Protein AF-A0A8B6CPJ2-F1 (afdb_monomer)

Secondary structure (DSSP, 8-state):
--S--HHHHHHHHHH---EEEE-STT-PPPEEETTTEEEES-EE-SSSEEETTEEEE-HHHHHHHTT-TTSPEEEEEE--TT-HHHHHHHHHHTTGGGGEEEEEE---

Mean predicted aligned error: 2.83 Å

InterPro domains:
  IPR025714 Methyltransferase domain [PF13383] (4-108)
  IPR026913 Probable methyltransferase-like protein 24 [PTHR32026] (1-108)

pLDDT: mean 94.69, std 4.35, range [62.53, 98.31]

Radius of gyration: 13.22 Å; Cα contacts (8 Å, |Δi|>4): 177; chains: 1; bounding box: 31×23×34 Å

Sequence (108 aa):
IHDDFTFDDYITKTYGCEVHSFDPSIHLPDFRRGDSLWFHNLGLSGTTGKLGKWKVATLQDIFEHLNHTSRRLNILKMDIENSEWASLQNIIQTGALRNINQLHVEFH

Organism: Mytilus galloprovincialis (NCBI:txid29158)

Structure (mmCIF, N/CA/C/O backbone):
data_AF-A0A8B6CPJ2-F1
#
_entry.id   AF-A0A8B6CPJ2-F1
#
loop_
_atom_site.group_PDB
_atom_site.id
_atom_site.type_symbol
_atom_site.label_atom_id
_atom_site.label_alt_id
_atom_site.label_comp_id
_atom_site.label_asym_id
_atom_site.label_entity_id
_atom_site.label_seq_id
_atom_site.pdbx_PDB_ins_code
_atom_site.Cartn_x
_atom_site.Cartn_y
_atom_site.Cartn_z
_atom_site.occupancy
_atom_site.B_iso_or_equiv
_atom_site.auth_seq_id
_atom_site.auth_comp_id
_atom_site.auth_asym_id
_atom_site.auth_atom_id
_atom_site.pdbx_PDB_model_num
ATOM 1 N N . ILE A 1 1 ? 6.793 -6.776 4.583 1.00 62.53 1 ILE A N 1
ATOM 2 C CA . ILE A 1 1 ? 8.055 -6.188 4.045 1.00 62.53 1 ILE A CA 1
ATOM 3 C C . ILE A 1 1 ? 8.883 -5.807 5.263 1.00 62.53 1 ILE A C 1
ATOM 5 O O . ILE A 1 1 ? 8.307 -5.499 6.291 1.00 62.53 1 ILE A O 1
ATOM 9 N N . HIS A 1 2 ? 10.200 -5.963 5.176 1.00 78.38 2 HIS A N 1
ATOM 10 C CA . HIS A 1 2 ? 11.177 -5.681 6.233 1.00 78.38 2 HIS A CA 1
ATOM 11 C C . HIS A 1 2 ? 12.473 -5.189 5.568 1.00 78.38 2 HIS A C 1
ATOM 13 O O . HIS A 1 2 ? 13.530 -5.790 5.722 1.00 78.38 2 HIS A O 1
ATOM 19 N N . ASP A 1 3 ? 12.355 -4.155 4.728 1.00 81.44 3 ASP A N 1
ATOM 20 C CA . ASP A 1 3 ? 13.421 -3.636 3.846 1.00 81.44 3 ASP A CA 1
ATOM 21 C C . ASP A 1 3 ? 13.902 -4.626 2.756 1.00 81.44 3 ASP A C 1
ATOM 23 O O . ASP A 1 3 ? 14.909 -4.418 2.082 1.00 81.44 3 ASP A O 1
ATOM 27 N N . ASP A 1 4 ? 13.140 -5.700 2.535 1.00 89.88 4 ASP A N 1
ATOM 28 C CA . ASP A 1 4 ? 13.325 -6.637 1.428 1.00 89.88 4 ASP A CA 1
ATOM 29 C C . ASP A 1 4 ? 12.266 -6.401 0.342 1.00 89.88 4 ASP A C 1
ATOM 31 O O . ASP A 1 4 ? 11.069 -6.591 0.568 1.00 89.88 4 ASP A O 1
ATOM 35 N N . PHE A 1 5 ? 12.736 -5.997 -0.840 1.00 92.94 5 PHE A N 1
ATOM 36 C CA . PHE A 1 5 ? 11.941 -5.734 -2.044 1.00 92.94 5 PHE A CA 1
ATOM 37 C C . PHE A 1 5 ? 12.171 -6.785 -3.141 1.00 92.94 5 PHE A C 1
ATOM 39 O O . PHE A 1 5 ? 11.808 -6.567 -4.295 1.00 92.94 5 PHE A O 1
ATOM 46 N N . THR A 1 6 ? 12.827 -7.910 -2.842 1.00 94.06 6 THR A N 1
ATOM 47 C CA . THR A 1 6 ? 13.215 -8.909 -3.853 1.00 94.06 6 THR A CA 1
ATOM 48 C C . THR A 1 6 ? 12.018 -9.499 -4.594 1.00 94.06 6 THR A C 1
ATOM 50 O O . THR A 1 6 ? 12.082 -9.667 -5.813 1.00 94.06 6 THR A O 1
ATOM 53 N N . PHE A 1 7 ? 10.916 -9.772 -3.891 1.00 92.75 7 PHE A N 1
ATOM 54 C CA . PHE A 1 7 ? 9.671 -10.231 -4.507 1.00 92.75 7 PHE A CA 1
ATOM 55 C C . PHE A 1 7 ? 9.080 -9.163 -5.436 1.00 92.75 7 PHE A C 1
ATOM 57 O O . PHE A 1 7 ? 8.767 -9.450 -6.590 1.00 92.75 7 PHE A O 1
ATOM 64 N N . ASP A 1 8 ? 8.972 -7.925 -4.963 1.00 94.88 8 ASP A N 1
ATOM 65 C CA . ASP A 1 8 ? 8.423 -6.792 -5.708 1.00 94.88 8 ASP A CA 1
ATOM 66 C C . ASP A 1 8 ? 9.256 -6.499 -6.972 1.00 94.88 8 ASP A C 1
ATOM 68 O O . ASP A 1 8 ? 8.724 -6.374 -8.081 1.00 94.88 8 ASP A O 1
ATOM 72 N N . ASP A 1 9 ? 10.585 -6.499 -6.840 1.00 94.56 9 ASP A N 1
ATOM 73 C CA . ASP A 1 9 ? 11.535 -6.373 -7.947 1.00 94.56 9 ASP A CA 1
ATOM 74 C C . ASP A 1 9 ? 11.408 -7.547 -8.937 1.00 94.56 9 ASP A C 1
ATOM 76 O O . ASP A 1 9 ? 11.535 -7.361 -10.148 1.00 94.56 9 ASP A O 1
ATOM 80 N N . TYR A 1 10 ? 11.165 -8.770 -8.461 1.00 94.94 10 TYR A N 1
ATOM 81 C CA . TYR A 1 10 ? 10.970 -9.932 -9.330 1.00 94.94 10 TYR A CA 1
ATOM 82 C C . TYR A 1 10 ? 9.663 -9.838 -10.122 1.00 94.94 10 TYR A C 1
ATOM 84 O O . TYR A 1 10 ? 9.653 -10.114 -11.324 1.00 94.94 10 TYR A O 1
ATOM 92 N N . ILE A 1 11 ? 8.571 -9.421 -9.476 1.00 94.81 11 ILE A N 1
ATOM 93 C CA . ILE A 1 11 ? 7.253 -9.277 -10.103 1.00 94.81 11 ILE A CA 1
ATOM 94 C C . ILE A 1 11 ? 7.283 -8.206 -11.197 1.00 94.81 11 ILE A C 1
ATOM 96 O O . ILE A 1 11 ? 6.812 -8.450 -12.311 1.00 94.81 11 ILE A O 1
ATOM 100 N N . THR A 1 12 ? 7.896 -7.054 -10.921 1.00 95.38 12 THR A N 1
ATOM 101 C CA . THR A 1 12 ? 8.073 -5.995 -11.927 1.00 95.38 12 THR A CA 1
ATOM 102 C C . THR A 1 12 ? 8.919 -6.472 -13.110 1.00 95.38 12 THR A C 1
ATOM 104 O O . THR A 1 12 ? 8.497 -6.326 -14.255 1.00 95.38 12 THR A O 1
ATOM 107 N N . LYS A 1 13 ? 10.071 -7.111 -12.868 1.00 94.62 13 LYS A N 1
ATOM 108 C CA . LYS A 1 13 ? 10.990 -7.562 -13.933 1.00 94.62 13 LYS A CA 1
ATOM 109 C C . LYS A 1 13 ? 10.445 -8.711 -14.776 1.00 94.62 13 LYS A C 1
ATOM 111 O O . LYS A 1 13 ? 10.713 -8.762 -15.972 1.00 94.62 13 LYS A O 1
ATOM 116 N N . THR A 1 14 ? 9.720 -9.639 -14.161 1.00 95.38 14 THR A N 1
ATOM 117 C CA . THR A 1 14 ? 9.266 -10.869 -14.829 1.00 95.38 14 THR A CA 1
ATOM 118 C C . THR A 1 14 ? 7.947 -10.660 -15.561 1.00 95.38 14 THR A C 1
ATOM 120 O O . THR A 1 14 ? 7.761 -11.194 -16.652 1.00 95.38 14 THR A O 1
ATOM 123 N N . TYR A 1 15 ? 7.037 -9.874 -14.981 1.00 94.38 15 TYR A N 1
ATOM 124 C CA . TYR A 1 15 ? 5.667 -9.737 -15.481 1.00 94.38 15 TYR A CA 1
ATOM 125 C C . TYR A 1 15 ? 5.312 -8.319 -15.941 1.00 94.38 15 TYR A C 1
ATOM 127 O O . TYR A 1 15 ? 4.211 -8.112 -16.446 1.00 94.38 15 TYR A O 1
ATOM 135 N N . GLY A 1 16 ? 6.209 -7.339 -15.778 1.00 94.38 16 GLY A N 1
ATOM 136 C CA . GLY A 1 16 ? 5.935 -5.945 -16.142 1.00 94.38 16 GLY A CA 1
ATOM 137 C C . GLY A 1 16 ? 4.825 -5.313 -15.300 1.00 94.38 16 GLY A C 1
ATOM 138 O O . GLY A 1 16 ? 4.144 -4.401 -15.764 1.00 94.38 16 GLY A O 1
ATOM 139 N N . CYS A 1 17 ? 4.590 -5.828 -14.090 1.00 94.56 17 CYS A N 1
ATOM 140 C CA . CYS A 1 17 ? 3.524 -5.341 -13.228 1.00 94.56 17 CYS A CA 1
ATOM 141 C C . CYS A 1 17 ? 3.812 -3.933 -12.698 1.00 94.56 17 CYS A C 1
ATOM 143 O O . CYS A 1 17 ? 4.949 -3.570 -12.391 1.00 94.56 17 CYS A O 1
ATOM 145 N N . GLU A 1 18 ? 2.731 -3.182 -12.520 1.00 97.06 18 GLU A N 1
ATOM 146 C CA . GLU A 1 18 ? 2.673 -2.032 -11.628 1.00 97.06 18 GLU A CA 1
ATOM 147 C C . GLU A 1 18 ? 2.542 -2.541 -10.187 1.00 97.06 18 GLU A C 1
ATOM 149 O O . GLU A 1 18 ? 1.621 -3.303 -9.881 1.00 97.06 18 GLU A O 1
ATOM 154 N N . VAL A 1 19 ? 3.483 -2.172 -9.320 1.00 97.62 19 VAL A N 1
ATOM 155 C CA . VAL A 1 19 ? 3.600 -2.690 -7.954 1.00 97.62 19 VAL A CA 1
ATOM 156 C C . VAL A 1 19 ? 3.561 -1.548 -6.948 1.00 97.62 19 VAL A C 1
ATOM 158 O O . VAL A 1 19 ? 4.294 -0.568 -7.063 1.00 97.62 19 VAL A O 1
ATOM 161 N N . HIS A 1 20 ? 2.707 -1.701 -5.938 1.00 97.94 20 HIS A N 1
ATOM 162 C CA . HIS A 1 20 ? 2.614 -0.793 -4.803 1.00 97.94 20 HIS A CA 1
ATOM 163 C C . HIS A 1 20 ? 2.915 -1.573 -3.525 1.00 97.94 20 HIS A C 1
ATOM 165 O O . HIS A 1 20 ? 2.149 -2.456 -3.137 1.00 97.94 20 HIS A O 1
ATOM 171 N N . SER A 1 21 ? 4.035 -1.242 -2.895 1.00 97.56 21 SER A N 1
ATOM 172 C CA . SER A 1 21 ? 4.525 -1.851 -1.663 1.00 97.56 21 SER A CA 1
ATOM 173 C C . SER A 1 21 ? 4.188 -0.939 -0.483 1.00 97.56 21 SER A C 1
ATOM 175 O O . SER A 1 21 ? 4.412 0.269 -0.547 1.00 97.56 21 SER A O 1
ATOM 177 N N . PHE A 1 22 ? 3.649 -1.507 0.593 1.00 97.19 22 PHE A N 1
ATOM 178 C CA . PHE A 1 22 ? 3.134 -0.767 1.747 1.00 97.19 22 PHE A CA 1
ATOM 179 C C . PHE A 1 22 ? 3.771 -1.303 3.021 1.00 97.19 22 PHE A C 1
ATOM 181 O O . PHE A 1 22 ? 3.601 -2.481 3.331 1.00 97.19 22 PHE A O 1
ATOM 188 N N . ASP A 1 23 ? 4.501 -0.459 3.745 1.00 96.56 23 ASP A N 1
ATOM 189 C CA . ASP A 1 23 ? 5.081 -0.839 5.032 1.00 96.56 23 ASP A CA 1
ATOM 190 C C . ASP A 1 23 ? 5.457 0.402 5.856 1.00 96.56 23 ASP A C 1
ATOM 192 O O . ASP A 1 23 ? 6.422 1.100 5.542 1.00 96.56 23 ASP A O 1
ATOM 196 N N . PRO A 1 24 ? 4.722 0.706 6.937 1.00 95.50 24 PRO A N 1
ATOM 197 C CA . PRO A 1 24 ? 5.036 1.859 7.766 1.00 95.50 24 PRO A CA 1
ATOM 198 C C . PRO A 1 24 ? 6.243 1.619 8.692 1.00 95.50 24 PRO A C 1
ATOM 200 O O . PRO A 1 24 ? 6.755 2.568 9.287 1.00 95.50 24 PRO A O 1
ATOM 203 N N . SER A 1 25 ? 6.710 0.374 8.840 1.00 94.00 25 SER A N 1
ATOM 204 C CA . SER A 1 25 ? 7.673 -0.043 9.862 1.00 94.00 25 SER A CA 1
ATOM 205 C C . SER A 1 25 ? 9.143 0.156 9.490 1.00 94.00 25 SER A C 1
ATOM 207 O O . SER A 1 25 ? 9.980 0.239 10.389 1.00 94.00 25 SER A O 1
ATOM 209 N N . ILE A 1 26 ? 9.472 0.305 8.204 1.00 93.38 26 ILE A N 1
ATOM 210 C CA . ILE A 1 26 ? 10.866 0.450 7.738 1.00 93.38 26 ILE A CA 1
ATOM 211 C C . ILE A 1 26 ? 11.394 1.891 7.795 1.00 93.38 26 ILE A C 1
ATOM 213 O O . ILE A 1 26 ? 12.538 2.149 7.442 1.00 93.38 26 ILE A O 1
ATOM 217 N N . HIS A 1 27 ? 10.589 2.838 8.292 1.00 89.56 27 HIS A N 1
ATOM 218 C CA . HIS A 1 27 ? 10.978 4.235 8.543 1.00 89.56 27 HIS A CA 1
ATOM 219 C C . HIS A 1 27 ? 11.489 5.011 7.310 1.00 89.56 27 HIS A C 1
ATOM 221 O O . HIS A 1 27 ? 12.173 6.025 7.458 1.00 89.56 27 HIS A O 1
ATOM 227 N N . LEU A 1 28 ? 11.127 4.583 6.099 1.00 94.25 28 LEU A N 1
ATOM 228 C CA . LEU A 1 28 ? 11.409 5.308 4.858 1.00 94.25 28 LEU A CA 1
ATOM 229 C C . LEU A 1 28 ? 10.223 6.212 4.478 1.00 94.25 28 LEU A C 1
ATOM 231 O O . LEU A 1 28 ? 9.082 5.859 4.776 1.00 94.25 28 LEU A O 1
ATOM 235 N N . PRO A 1 29 ? 10.441 7.386 3.856 1.00 96.81 29 PRO A N 1
ATOM 236 C CA . PRO A 1 29 ? 9.357 8.151 3.235 1.00 96.81 29 PRO A CA 1
ATOM 237 C C . PRO A 1 29 ? 8.827 7.426 1.989 1.00 96.81 29 PRO A C 1
ATOM 239 O O . PRO A 1 29 ? 9.435 6.464 1.536 1.00 96.81 29 PRO A O 1
ATOM 242 N N . ASP A 1 30 ? 7.733 7.906 1.399 1.00 97.62 30 ASP A N 1
ATOM 243 C CA . ASP A 1 30 ? 7.268 7.399 0.103 1.00 97.62 30 ASP A CA 1
ATOM 244 C C . ASP A 1 30 ? 8.352 7.609 -0.967 1.00 97.62 30 ASP A C 1
ATOM 246 O O . ASP A 1 30 ? 8.952 8.686 -1.065 1.00 97.62 30 ASP A O 1
ATOM 250 N N . PHE A 1 31 ? 8.604 6.592 -1.789 1.00 97.00 31 PHE A N 1
ATOM 251 C CA . PHE A 1 31 ? 9.559 6.689 -2.891 1.00 97.00 31 PHE A CA 1
ATOM 252 C C . PHE A 1 31 ? 9.167 5.796 -4.063 1.00 97.00 31 PHE A C 1
ATOM 254 O O . PHE A 1 31 ? 8.366 4.870 -3.949 1.00 97.00 31 PHE A O 1
ATOM 261 N N . ARG A 1 32 ? 9.766 6.073 -5.220 1.00 96.56 32 ARG A N 1
ATOM 262 C CA . ARG A 1 32 ? 9.649 5.233 -6.410 1.00 96.56 32 ARG A CA 1
ATOM 263 C C . ARG A 1 32 ? 10.945 4.458 -6.608 1.00 96.56 32 ARG A C 1
ATOM 265 O O . ARG A 1 32 ? 12.031 5.026 -6.485 1.00 96.56 32 ARG A O 1
ATOM 272 N N . ARG A 1 33 ? 10.830 3.174 -6.931 1.00 92.19 33 ARG A N 1
ATOM 273 C CA . ARG A 1 33 ? 11.955 2.275 -7.188 1.00 92.19 33 ARG A CA 1
ATOM 274 C C . ARG A 1 33 ? 11.875 1.787 -8.633 1.00 92.19 33 ARG A C 1
ATOM 276 O O . ARG A 1 33 ? 11.035 0.969 -8.981 1.00 92.19 33 ARG A O 1
ATOM 283 N N . GLY A 1 34 ? 12.735 2.312 -9.499 1.00 89.12 34 GLY A N 1
ATOM 284 C CA . GLY A 1 34 ? 12.625 2.052 -10.939 1.00 89.12 34 GLY A CA 1
ATOM 285 C C . GLY A 1 34 ? 11.333 2.623 -11.537 1.00 89.12 34 GLY A C 1
ATOM 286 O O . GLY A 1 34 ? 10.802 3.621 -11.050 1.00 89.12 34 GLY A O 1
ATOM 287 N N . ASP A 1 35 ? 10.831 1.999 -12.604 1.00 91.75 35 ASP A N 1
ATOM 288 C CA . ASP A 1 35 ? 9.741 2.578 -13.396 1.00 91.75 35 ASP A CA 1
ATOM 289 C C . ASP A 1 35 ? 8.338 2.128 -12.974 1.00 91.75 35 ASP A C 1
ATOM 291 O O . ASP A 1 35 ? 7.378 2.858 -13.213 1.00 91.75 35 ASP A O 1
ATOM 295 N N . SER A 1 36 ? 8.180 0.972 -12.334 1.00 96.19 36 SER A N 1
ATOM 296 C CA . SER A 1 36 ? 6.851 0.412 -12.052 1.00 96.19 36 SER A CA 1
ATOM 297 C C . SER A 1 36 ? 6.647 -0.043 -10.608 1.00 96.19 36 SER A C 1
ATOM 299 O O . SER A 1 36 ? 5.713 -0.796 -10.343 1.00 96.19 36 SER A O 1
ATOM 301 N N . LEU A 1 37 ? 7.487 0.419 -9.674 1.00 97.19 37 LEU A N 1
ATOM 302 C CA . LEU A 1 37 ? 7.367 0.117 -8.246 1.00 97.19 37 LEU A CA 1
ATOM 303 C C . LEU A 1 37 ? 7.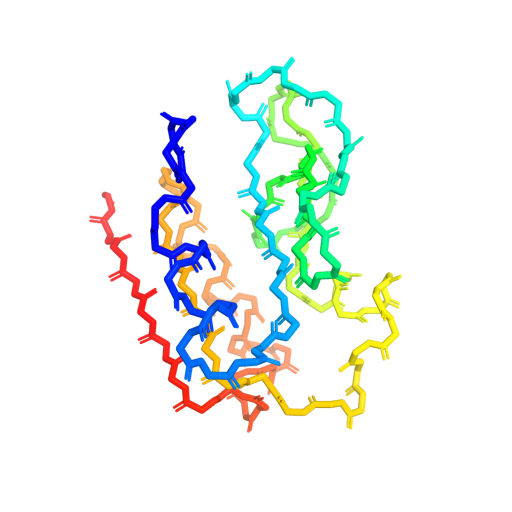296 1.403 -7.421 1.00 97.19 37 LEU A C 1
ATOM 305 O O . LEU A 1 37 ? 8.180 2.262 -7.500 1.00 97.19 37 LEU A O 1
ATOM 309 N N . TRP A 1 38 ? 6.268 1.502 -6.584 1.00 98.00 38 TRP A N 1
ATOM 310 C CA . TRP A 1 38 ? 6.085 2.572 -5.610 1.00 98.00 38 TRP A CA 1
ATOM 311 C C . TRP A 1 38 ? 6.046 1.999 -4.204 1.00 98.00 38 TRP A C 1
ATOM 313 O O . TRP A 1 38 ? 5.296 1.067 -3.928 1.00 98.00 38 TRP A O 1
ATOM 323 N N . PHE A 1 39 ? 6.820 2.600 -3.315 1.00 97.88 39 PHE A N 1
ATOM 324 C CA . PHE A 1 39 ? 6.772 2.337 -1.892 1.00 97.88 39 PHE A CA 1
ATOM 325 C C . PHE A 1 39 ? 5.967 3.426 -1.178 1.00 97.88 39 PHE A C 1
ATOM 327 O O . PHE A 1 39 ? 6.148 4.616 -1.454 1.00 97.88 39 PHE A O 1
ATOM 334 N N . HIS A 1 40 ? 5.127 3.004 -0.235 1.00 97.94 40 HIS A N 1
ATOM 335 C CA . HIS A 1 40 ? 4.272 3.861 0.579 1.00 97.94 40 HIS A CA 1
ATOM 336 C C . HIS A 1 40 ? 4.518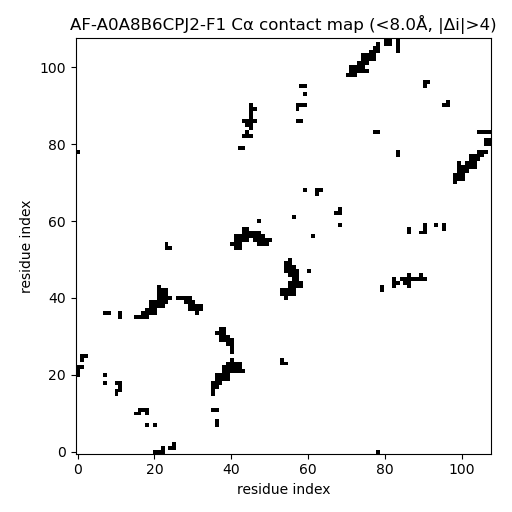 3.587 2.064 1.00 97.94 40 HIS A C 1
ATOM 338 O O . HIS A 1 40 ? 4.350 2.458 2.538 1.00 97.94 40 HIS A O 1
ATOM 344 N N . ASN A 1 41 ? 4.828 4.635 2.823 1.00 97.31 41 ASN A N 1
ATOM 345 C CA . ASN A 1 41 ? 4.846 4.618 4.283 1.00 97.31 41 ASN A CA 1
ATOM 346 C C . ASN A 1 41 ? 3.406 4.691 4.817 1.00 97.31 41 ASN A C 1
ATOM 348 O O . ASN A 1 41 ? 2.916 5.714 5.309 1.00 97.31 41 ASN A O 1
ATOM 352 N N . LEU A 1 42 ? 2.693 3.586 4.636 1.00 97.81 42 LEU A N 1
ATOM 353 C CA . LEU A 1 42 ? 1.289 3.422 4.972 1.00 97.81 42 LEU A CA 1
ATOM 354 C C . LEU A 1 42 ? 1.039 1.949 5.293 1.00 97.81 42 LEU A C 1
ATOM 356 O O . LEU A 1 42 ? 1.472 1.078 4.549 1.00 97.81 42 LEU A O 1
ATOM 360 N N . GLY A 1 43 ? 0.337 1.668 6.388 1.00 97.38 43 GLY A N 1
ATOM 361 C CA . GLY A 1 43 ? -0.117 0.318 6.720 1.00 97.38 43 GLY A CA 1
ATOM 362 C C . GLY A 1 43 ? -1.505 0.010 6.159 1.00 97.38 43 GLY A C 1
ATOM 363 O O . GLY A 1 43 ? -2.345 0.901 6.021 1.00 97.38 43 GLY A O 1
ATOM 364 N N . LEU A 1 44 ? -1.765 -1.268 5.890 1.00 97.81 44 LEU A N 1
ATOM 365 C CA . LEU A 1 44 ? -3.107 -1.775 5.612 1.00 97.81 44 LEU A CA 1
ATOM 366 C C . LEU A 1 44 ? -3.799 -2.130 6.937 1.00 97.81 44 LEU A C 1
ATOM 368 O O . LEU A 1 44 ? -3.190 -2.758 7.800 1.00 97.81 44 LEU A O 1
ATOM 372 N N . SER A 1 45 ? -5.058 -1.732 7.115 1.00 97.50 45 SER A N 1
ATOM 373 C CA . SER A 1 45 ? -5.856 -2.143 8.275 1.00 97.50 45 SER A CA 1
ATOM 374 C C . SER A 1 45 ? -7.354 -2.235 7.954 1.00 97.50 45 SER A C 1
ATOM 376 O O . SER A 1 45 ? -7.796 -1.898 6.856 1.00 97.50 45 SER A O 1
ATOM 378 N N . GLY A 1 46 ? -8.162 -2.669 8.927 1.00 97.25 46 GLY A N 1
ATOM 379 C CA . GLY A 1 46 ? -9.626 -2.674 8.807 1.00 97.25 46 GLY A CA 1
ATOM 380 C C . GLY A 1 46 ? -10.276 -1.282 8.831 1.00 97.25 46 GLY A C 1
ATOM 381 O O . GLY A 1 46 ? -11.467 -1.164 8.543 1.00 97.25 46 GLY A O 1
ATOM 382 N N . THR A 1 47 ? -9.521 -0.232 9.170 1.00 96.81 47 THR A N 1
ATOM 383 C CA . THR A 1 47 ? -9.972 1.167 9.209 1.00 96.81 47 THR A CA 1
ATOM 384 C C . THR A 1 47 ? -8.908 2.122 8.658 1.00 96.81 47 THR A C 1
ATOM 386 O O . THR A 1 47 ? -7.738 1.772 8.486 1.00 96.81 47 THR A O 1
ATOM 389 N N . THR A 1 48 ? -9.313 3.362 8.388 1.00 98.31 48 THR A N 1
ATOM 390 C CA . THR A 1 48 ? -8.398 4.432 7.979 1.00 98.31 48 THR A CA 1
ATOM 391 C C . THR A 1 48 ? -8.171 5.400 9.124 1.00 98.31 48 THR A C 1
ATOM 393 O O . THR A 1 48 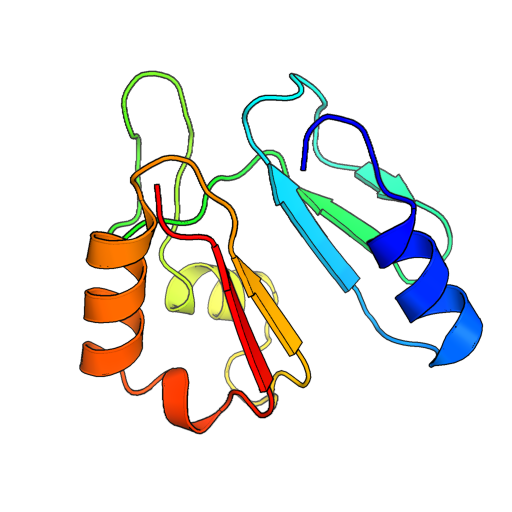? -9.109 5.810 9.807 1.00 98.31 48 THR A O 1
ATOM 396 N N . GLY A 1 49 ? -6.912 5.775 9.346 1.00 97.31 49 GLY A N 1
ATOM 397 C CA . GLY A 1 49 ? -6.528 6.693 10.408 1.00 97.31 49 GLY A CA 1
ATOM 398 C C . GLY A 1 49 ? -5.148 6.377 10.967 1.00 97.31 49 GLY A C 1
ATOM 399 O O . GLY A 1 49 ? -4.159 6.323 10.232 1.00 97.31 49 GLY A O 1
ATOM 400 N N . LYS A 1 50 ? -5.077 6.214 12.290 1.00 96.50 50 LYS A N 1
ATOM 401 C CA . LYS A 1 50 ? -3.841 5.896 13.006 1.00 96.50 50 LYS A CA 1
ATOM 402 C C . LYS A 1 50 ? -4.012 4.647 13.860 1.00 96.50 50 LYS A C 1
ATOM 404 O O . LYS A 1 50 ? -4.961 4.568 14.636 1.00 96.50 50 LYS A O 1
ATOM 409 N N . LEU A 1 51 ? -3.048 3.735 13.770 1.00 93.69 51 LEU A N 1
ATOM 410 C CA . LEU A 1 51 ? -2.900 2.592 14.668 1.00 93.69 51 LEU A CA 1
ATOM 411 C C . LEU A 1 51 ? -1.585 2.757 15.436 1.00 93.69 51 LEU A C 1
ATOM 413 O O . LEU A 1 51 ? -0.493 2.559 14.901 1.00 93.69 51 LEU A O 1
ATOM 417 N N . GLY A 1 52 ? -1.683 3.224 16.683 1.00 93.19 52 GLY A N 1
ATOM 418 C CA . GLY A 1 52 ? -0.519 3.679 17.441 1.00 93.19 52 GLY A CA 1
ATOM 419 C C . GLY A 1 52 ? 0.190 4.835 16.726 1.00 93.19 52 GLY A C 1
ATOM 420 O O . GLY A 1 52 ? -0.400 5.892 16.501 1.00 93.19 52 GLY A O 1
ATOM 421 N N . LYS A 1 53 ? 1.461 4.631 16.359 1.00 94.00 53 LYS A N 1
ATOM 422 C CA . LYS A 1 53 ? 2.261 5.613 15.603 1.00 94.00 53 LYS A CA 1
ATOM 423 C C . LYS A 1 53 ? 2.117 5.493 14.080 1.00 94.00 53 LYS A C 1
ATOM 425 O O . LYS A 1 53 ? 2.600 6.367 13.366 1.00 94.00 53 LYS A O 1
ATOM 430 N N . TRP A 1 54 ? 1.470 4.440 13.584 1.00 95.50 54 TRP A N 1
ATOM 431 C CA . TRP A 1 54 ? 1.406 4.134 12.158 1.00 95.50 54 TRP A CA 1
ATOM 432 C C . TRP A 1 54 ? 0.202 4.796 11.496 1.00 95.50 54 TRP A C 1
ATOM 434 O O . TRP A 1 54 ? -0.911 4.747 12.025 1.00 95.50 54 TRP A O 1
ATOM 444 N N . LYS A 1 55 ? 0.416 5.395 10.321 1.00 97.38 55 LYS A N 1
ATOM 445 C CA . LYS A 1 55 ? -0.677 5.783 9.426 1.00 97.38 55 LYS A CA 1
ATOM 446 C C . LYS A 1 55 ? -1.195 4.516 8.755 1.00 97.38 55 LYS A C 1
ATOM 448 O O . LYS A 1 55 ? -0.398 3.748 8.221 1.00 97.38 55 LYS A O 1
ATOM 453 N N . VAL A 1 56 ? -2.505 4.310 8.783 1.00 98.25 56 VAL A N 1
ATOM 454 C CA . VAL A 1 56 ? -3.143 3.127 8.197 1.00 98.25 56 VAL A CA 1
ATOM 455 C C . VAL A 1 56 ? -4.334 3.509 7.329 1.00 98.25 56 VAL A C 1
ATOM 457 O O . VAL A 1 56 ? -4.948 4.558 7.540 1.00 98.25 56 VAL A O 1
ATOM 460 N N . ALA A 1 57 ? -4.653 2.658 6.361 1.00 98.31 57 ALA A N 1
ATOM 461 C CA . ALA A 1 57 ? -5.806 2.798 5.484 1.00 98.31 57 ALA A CA 1
ATOM 462 C C . ALA A 1 57 ? -6.474 1.445 5.220 1.00 98.31 57 ALA A C 1
ATOM 464 O O . ALA A 1 57 ? -5.826 0.397 5.284 1.00 98.31 57 ALA A O 1
ATOM 465 N N . THR A 1 58 ? -7.763 1.476 4.885 1.00 97.75 58 THR A N 1
ATOM 466 C CA . THR A 1 58 ? -8.448 0.318 4.296 1.00 97.75 58 THR A CA 1
ATOM 467 C C . THR A 1 58 ? -7.948 0.062 2.873 1.00 97.75 58 THR A C 1
ATOM 469 O O . THR A 1 58 ? -7.414 0.957 2.212 1.00 97.75 58 THR A O 1
ATOM 472 N N . LEU A 1 59 ? -8.160 -1.154 2.355 1.00 97.25 59 LEU A N 1
ATOM 473 C CA . LEU A 1 59 ? -7.831 -1.451 0.956 1.00 97.25 59 LEU A CA 1
ATOM 474 C C . LEU A 1 59 ? -8.640 -0.581 -0.018 1.00 97.25 59 LEU A C 1
ATOM 476 O O . LEU A 1 59 ? -8.129 -0.188 -1.064 1.00 97.25 59 LEU A O 1
ATOM 480 N N . GLN A 1 60 ? -9.890 -0.270 0.331 1.00 95.44 60 GLN A N 1
ATOM 481 C CA . GLN A 1 60 ? -10.753 0.574 -0.486 1.00 95.44 60 GLN A CA 1
ATOM 482 C C . GLN A 1 60 ? -10.186 1.992 -0.616 1.00 95.44 60 GLN A C 1
ATOM 484 O O . GLN A 1 60 ? -10.035 2.481 -1.733 1.00 95.44 60 GLN A O 1
ATOM 489 N N . ASP A 1 61 ? -9.784 2.609 0.494 1.00 97.06 61 ASP A N 1
ATOM 490 C CA . ASP A 1 61 ? -9.202 3.954 0.489 1.00 97.06 61 ASP A CA 1
ATOM 491 C C . ASP A 1 61 ? -7.861 3.975 -0.258 1.00 97.06 61 ASP A C 1
ATOM 493 O O . ASP A 1 61 ? -7.539 4.939 -0.951 1.00 97.06 61 ASP A O 1
ATOM 497 N N . ILE A 1 62 ? -7.077 2.893 -0.171 1.00 97.44 62 ILE A N 1
ATOM 498 C CA . ILE A 1 62 ? -5.863 2.729 -0.983 1.00 97.44 62 ILE A CA 1
ATOM 499 C C . ILE A 1 62 ? -6.218 2.700 -2.474 1.00 97.44 62 ILE A C 1
ATOM 501 O O . ILE A 1 62 ? -5.582 3.393 -3.267 1.00 97.44 62 ILE A O 1
ATOM 505 N N . PHE A 1 63 ? -7.238 1.939 -2.879 1.00 95.44 63 PHE A N 1
ATOM 506 C CA . PHE A 1 63 ? -7.681 1.922 -4.274 1.00 95.44 63 PHE A CA 1
ATOM 507 C C . PHE A 1 63 ? -8.178 3.289 -4.738 1.00 95.44 63 PHE A C 1
ATOM 509 O O . PHE A 1 63 ? -7.885 3.678 -5.865 1.00 95.44 63 PHE A O 1
ATOM 516 N N . GLU A 1 64 ? -8.892 4.032 -3.901 1.00 95.44 64 GLU A N 1
ATOM 517 C CA . GLU A 1 64 ? -9.337 5.391 -4.216 1.00 95.44 64 GLU A CA 1
ATOM 518 C C . GLU A 1 64 ? -8.150 6.340 -4.405 1.00 95.44 64 GLU A C 1
ATOM 520 O O . GLU A 1 64 ? -8.051 6.987 -5.447 1.00 95.44 64 GLU A O 1
ATOM 525 N N . HIS A 1 65 ? -7.190 6.353 -3.475 1.00 96.25 65 HIS A N 1
ATOM 526 C CA . HIS A 1 65 ? -5.997 7.201 -3.571 1.00 96.25 65 HIS A CA 1
ATOM 527 C C . HIS A 1 65 ? -5.130 6.904 -4.798 1.00 96.25 65 HIS A C 1
ATOM 529 O O . HIS A 1 65 ? -4.517 7.816 -5.353 1.00 96.25 65 HIS A O 1
ATOM 535 N N . LEU A 1 66 ? -5.081 5.645 -5.235 1.00 95.88 66 LEU A N 1
ATOM 536 C CA . LEU A 1 66 ? -4.332 5.236 -6.423 1.00 95.88 66 LEU A CA 1
ATOM 537 C C . LEU A 1 66 ? -5.143 5.343 -7.725 1.00 95.88 66 LEU A C 1
ATOM 539 O O . LEU A 1 66 ? -4.606 5.089 -8.797 1.00 95.88 66 LEU A O 1
ATOM 543 N N . ASN A 1 67 ? -6.423 5.727 -7.670 1.00 95.62 67 ASN A N 1
ATOM 544 C CA . ASN A 1 67 ? -7.358 5.670 -8.804 1.00 95.62 67 ASN A CA 1
ATOM 545 C C . ASN A 1 67 ? -7.522 4.249 -9.393 1.00 95.62 67 ASN A C 1
ATOM 547 O O . ASN A 1 67 ? -7.677 4.055 -10.599 1.00 95.62 67 ASN A O 1
ATOM 551 N N . HIS A 1 68 ? -7.490 3.230 -8.533 1.00 94.75 68 HIS A N 1
ATOM 552 C CA . HIS A 1 68 ? -7.589 1.805 -8.871 1.00 94.75 68 HIS A CA 1
ATOM 553 C C . HIS A 1 68 ? -8.981 1.204 -8.641 1.00 94.75 68 HIS A C 1
ATOM 555 O O . HIS A 1 68 ? -9.169 0.012 -8.864 1.00 94.75 68 HIS A O 1
ATOM 561 N N . THR A 1 69 ? -9.982 1.998 -8.254 1.00 91.81 69 THR A N 1
ATOM 562 C CA . THR A 1 69 ? -11.344 1.515 -7.937 1.00 91.81 69 THR A CA 1
ATOM 563 C C . THR A 1 69 ? -12.024 0.748 -9.07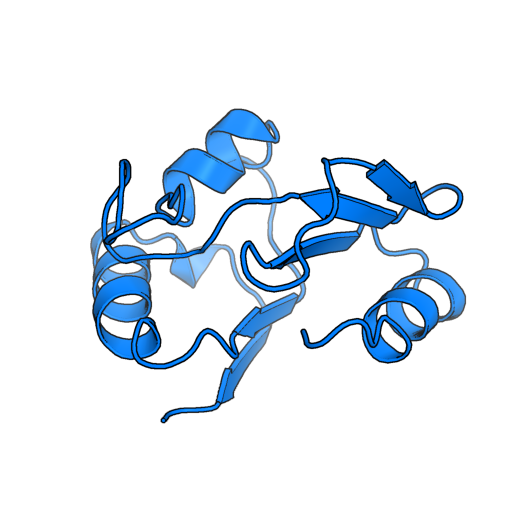4 1.00 91.81 69 THR A C 1
ATOM 565 O O . THR A 1 69 ? -12.806 -0.163 -8.819 1.00 91.81 69 THR A O 1
ATOM 568 N N . SER A 1 70 ? -11.713 1.090 -10.329 1.00 90.06 70 SER A N 1
ATOM 569 C CA . SER A 1 70 ? -12.243 0.422 -11.531 1.00 90.06 70 SER A CA 1
ATOM 570 C C . SER A 1 70 ? -11.280 -0.614 -12.129 1.00 90.06 70 SER A C 1
ATOM 572 O O . SER A 1 70 ? -11.517 -1.121 -13.225 1.00 90.06 70 SER A O 1
ATOM 574 N N . ARG A 1 71 ? -10.170 -0.916 -11.444 1.00 91.50 71 ARG A N 1
ATOM 575 C CA . ARG A 1 71 ? -9.155 -1.877 -11.889 1.00 91.50 71 ARG A CA 1
ATOM 576 C C . ARG A 1 71 ? -9.309 -3.195 -11.139 1.00 91.50 71 ARG A C 1
ATOM 578 O O . ARG A 1 71 ? -9.743 -3.244 -9.992 1.00 91.50 71 ARG A O 1
ATOM 585 N N . ARG A 1 72 ? -8.903 -4.278 -11.797 1.00 92.62 72 ARG A N 1
ATOM 586 C CA . ARG A 1 72 ? -8.792 -5.598 -11.177 1.00 92.62 72 ARG A CA 1
ATOM 587 C C . ARG A 1 72 ? -7.365 -5.788 -10.671 1.00 92.62 72 ARG A C 1
ATOM 589 O O . ARG A 1 72 ? -6.425 -5.656 -11.450 1.00 92.62 72 ARG A O 1
ATOM 596 N N . LEU A 1 73 ? -7.207 -6.098 -9.388 1.00 95.75 73 LEU A N 1
A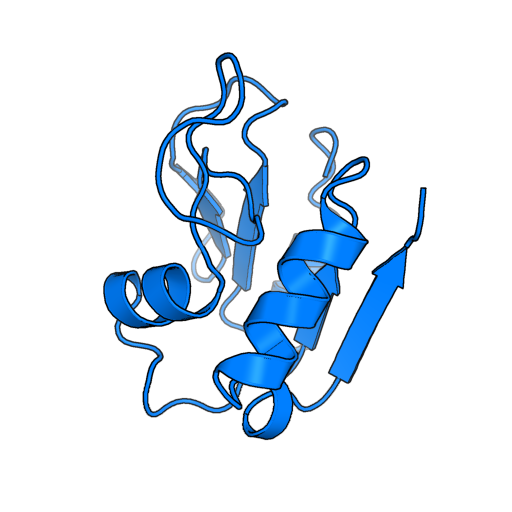TOM 597 C CA . LEU A 1 73 ? -5.919 -6.371 -8.765 1.00 95.75 73 LEU A CA 1
ATOM 598 C C . LEU A 1 73 ? -5.501 -7.819 -9.046 1.00 95.75 73 LEU A C 1
ATOM 600 O O . LEU A 1 73 ? -6.219 -8.769 -8.726 1.00 95.75 73 LEU A O 1
ATOM 604 N N . ASN A 1 74 ? -4.326 -8.005 -9.645 1.00 95.81 74 ASN A N 1
ATOM 605 C CA . ASN A 1 74 ? -3.825 -9.341 -9.962 1.00 95.81 74 ASN A CA 1
ATOM 606 C C . ASN A 1 74 ? -3.358 -10.104 -8.718 1.00 95.81 74 ASN A C 1
ATOM 608 O O . ASN A 1 74 ? -3.675 -11.282 -8.580 1.00 95.81 74 ASN A O 1
ATOM 612 N N . ILE A 1 75 ? -2.616 -9.448 -7.830 1.00 96.19 75 ILE A N 1
ATOM 613 C CA . ILE A 1 75 ? -2.033 -10.077 -6.644 1.00 96.19 75 ILE A CA 1
ATOM 614 C C . ILE A 1 75 ? -2.194 -9.114 -5.471 1.00 96.19 75 ILE A C 1
ATOM 616 O O . ILE A 1 75 ? -1.750 -7.971 -5.549 1.00 96.19 75 ILE A O 1
ATOM 620 N N . LEU A 1 76 ? -2.807 -9.587 -4.388 1.00 96.81 76 LEU A N 1
ATOM 621 C CA . LEU A 1 76 ? -2.728 -8.965 -3.072 1.00 96.81 76 LEU A CA 1
ATOM 622 C C . LEU A 1 76 ? -1.896 -9.874 -2.165 1.00 96.81 76 LEU A C 1
ATOM 624 O O . LEU A 1 76 ? -2.339 -10.972 -1.831 1.00 96.81 76 LEU A O 1
ATOM 628 N N . LYS A 1 77 ? -0.697 -9.426 -1.780 1.00 96.38 77 LYS A N 1
ATOM 629 C CA . LYS A 1 77 ? 0.140 -10.080 -0.766 1.00 96.38 77 LYS A CA 1
ATOM 630 C C . LYS A 1 77 ? 0.006 -9.317 0.550 1.00 96.38 77 LYS A C 1
ATOM 632 O O . LYS A 1 77 ? 0.234 -8.112 0.573 1.00 96.38 77 LYS A O 1
ATOM 637 N N . MET A 1 78 ? -0.357 -10.013 1.621 1.00 95.56 78 MET A N 1
ATOM 638 C CA . MET A 1 78 ? -0.553 -9.464 2.959 1.00 95.56 78 MET A CA 1
ATOM 639 C C . MET A 1 78 ? 0.281 -10.237 3.969 1.00 95.56 78 MET A C 1
ATOM 641 O O . MET A 1 78 ? 0.163 -11.449 4.098 1.00 95.56 78 MET A O 1
ATOM 645 N N . ASP A 1 79 ? 1.111 -9.486 4.662 1.00 94.50 79 ASP A N 1
ATOM 646 C CA . ASP A 1 79 ? 1.969 -9.889 5.764 1.00 94.50 79 ASP A CA 1
ATOM 647 C C . ASP A 1 79 ? 2.153 -8.572 6.536 1.00 94.50 79 ASP A C 1
ATOM 649 O O . ASP A 1 79 ? 2.883 -7.682 6.081 1.00 94.50 79 ASP A O 1
ATOM 653 N N . ILE A 1 80 ? 1.255 -8.338 7.505 1.00 94.50 80 ILE A N 1
ATOM 654 C CA . ILE A 1 80 ? 0.959 -7.009 8.078 1.00 94.50 80 ILE A CA 1
ATOM 655 C C . ILE A 1 80 ? 0.804 -7.037 9.607 1.00 94.50 80 ILE A C 1
ATOM 657 O O . ILE A 1 80 ? 0.128 -6.176 10.177 1.00 94.50 80 ILE A O 1
ATOM 661 N N . GLU A 1 81 ? 1.436 -8.010 10.258 1.00 91.00 81 GLU A N 1
ATOM 662 C CA . GLU A 1 81 ? 1.649 -8.094 11.704 1.00 91.00 81 GLU A CA 1
ATOM 663 C C . GLU A 1 81 ? 0.392 -7.812 12.549 1.00 91.00 81 GLU A C 1
ATOM 665 O O . GLU A 1 81 ? 0.241 -6.751 13.167 1.00 91.00 81 GLU A O 1
ATOM 670 N N . ASN A 1 82 ? -0.500 -8.802 12.640 1.00 92.56 82 ASN A N 1
ATOM 671 C CA . ASN A 1 82 ? -1.740 -8.825 13.437 1.00 92.56 82 ASN A CA 1
ATOM 672 C C . ASN A 1 82 ? -2.901 -7.971 12.894 1.00 92.56 82 ASN A C 1
ATOM 674 O O . ASN A 1 82 ? -3.977 -7.926 13.500 1.00 92.56 82 ASN A O 1
ATOM 678 N N . SER A 1 83 ? -2.728 -7.286 11.761 1.00 95.06 83 SER A N 1
ATOM 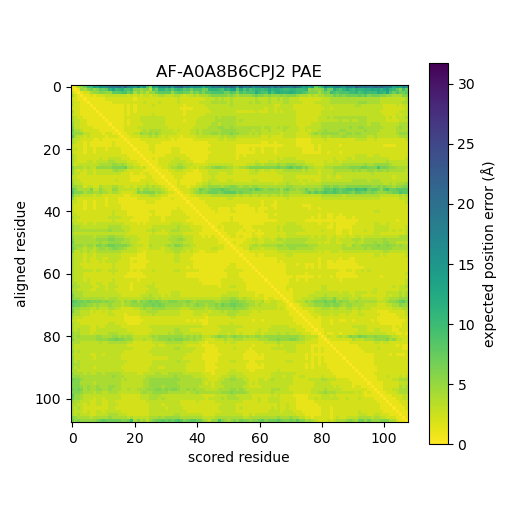679 C CA . SER A 1 83 ? -3.807 -6.518 11.116 1.00 95.06 83 SER A CA 1
ATOM 680 C C . SER A 1 83 ? -4.588 -7.320 10.067 1.00 95.06 83 SER A C 1
ATOM 682 O O . SER A 1 83 ? -5.533 -6.794 9.468 1.00 95.06 83 SER A O 1
ATOM 684 N N . GLU A 1 84 ? -4.246 -8.590 9.840 1.00 97.12 84 GLU A N 1
ATOM 685 C CA . GLU A 1 84 ? -4.796 -9.441 8.780 1.00 97.12 84 GLU A CA 1
ATOM 686 C C . GLU A 1 84 ? -6.297 -9.653 8.937 1.00 97.12 84 GLU A C 1
ATOM 688 O O . GLU A 1 84 ? -7.054 -9.416 7.996 1.00 97.12 84 GLU A O 1
ATOM 693 N N . TRP A 1 85 ? -6.748 -10.046 10.132 1.00 96.62 85 TRP A N 1
ATOM 694 C CA . TRP A 1 85 ? -8.160 -10.341 10.384 1.00 96.62 85 TRP A CA 1
ATOM 695 C C . TRP A 1 85 ? -9.054 -9.124 10.166 1.00 96.62 85 TRP A C 1
ATOM 697 O O . TRP A 1 85 ? -10.036 -9.206 9.427 1.00 96.62 85 TRP A O 1
ATOM 707 N N . ALA A 1 86 ? -8.690 -7.984 10.755 1.00 96.75 86 ALA A N 1
ATOM 708 C CA . ALA A 1 86 ? -9.450 -6.747 10.607 1.00 96.75 86 ALA A CA 1
ATOM 709 C C . ALA A 1 86 ? -9.483 -6.275 9.142 1.00 96.75 86 ALA A C 1
ATOM 711 O O . ALA A 1 86 ? -10.531 -5.861 8.641 1.00 96.75 86 ALA A O 1
ATOM 712 N N . SER A 1 87 ? -8.353 -6.382 8.438 1.00 97.50 87 SER A N 1
ATOM 713 C CA . SER A 1 87 ? -8.254 -6.014 7.023 1.00 97.50 87 SER A CA 1
ATOM 714 C C . SER A 1 87 ? -9.108 -6.924 6.144 1.00 97.50 87 SER A C 1
ATOM 716 O O . SER A 1 87 ? -9.882 -6.433 5.328 1.00 97.50 87 SER A O 1
ATOM 718 N N . LEU A 1 88 ? -9.036 -8.245 6.330 1.00 97.31 88 LEU A N 1
ATOM 719 C CA . LEU A 1 88 ? -9.824 -9.205 5.555 1.00 97.31 88 LEU A CA 1
ATOM 720 C C . LEU A 1 88 ? -11.325 -9.055 5.799 1.00 97.31 88 LEU A C 1
ATOM 722 O O . LEU A 1 88 ? -12.101 -9.113 4.846 1.00 97.31 88 LEU A O 1
ATOM 726 N N . GLN A 1 89 ? -11.747 -8.810 7.043 1.00 97.31 89 GLN A N 1
ATOM 727 C CA . GLN A 1 89 ? -13.148 -8.516 7.349 1.00 97.31 89 GLN A CA 1
ATOM 728 C C . GLN A 1 89 ? -13.639 -7.293 6.569 1.00 97.31 89 GLN A C 1
ATOM 730 O O . GLN A 1 89 ? -14.684 -7.367 5.924 1.00 97.31 89 GLN A O 1
ATOM 735 N N . ASN A 1 90 ? -12.863 -6.206 6.559 1.00 97.62 90 ASN A N 1
ATOM 736 C CA . ASN A 1 90 ? -13.184 -5.011 5.783 1.00 97.62 90 ASN A CA 1
ATOM 737 C C . ASN A 1 90 ? -13.223 -5.299 4.267 1.00 97.62 90 ASN A C 1
ATOM 739 O O . ASN A 1 90 ? -14.196 -4.953 3.598 1.00 97.62 90 ASN A O 1
ATOM 743 N N . ILE A 1 91 ? -12.222 -6.002 3.728 1.00 96.50 91 ILE A N 1
ATOM 744 C CA . ILE A 1 91 ? -12.131 -6.379 2.303 1.00 96.50 91 ILE A CA 1
ATOM 745 C C . ILE A 1 91 ? -13.340 -7.217 1.856 1.00 96.50 91 ILE A C 1
ATOM 747 O O . ILE A 1 91 ? -13.845 -7.051 0.742 1.00 96.50 91 ILE A O 1
ATOM 751 N N . ILE A 1 92 ? -13.827 -8.115 2.717 1.00 96.31 92 ILE A N 1
ATOM 752 C CA . ILE A 1 92 ? -15.021 -8.925 2.452 1.00 96.31 92 ILE A CA 1
ATOM 753 C C . ILE A 1 92 ? -16.283 -8.060 2.516 1.00 96.31 92 ILE A C 1
ATOM 755 O O . ILE A 1 92 ? -17.106 -8.119 1.603 1.00 96.31 92 ILE A O 1
ATOM 759 N N . GLN A 1 93 ? -16.436 -7.246 3.564 1.00 96.62 93 GLN A N 1
ATOM 760 C CA . GLN A 1 93 ? -17.625 -6.410 3.783 1.00 96.62 93 GLN A CA 1
ATOM 761 C C . GLN A 1 93 ? -17.821 -5.355 2.688 1.00 96.62 93 GLN A C 1
ATOM 763 O O . GLN A 1 93 ? -18.947 -5.115 2.262 1.00 96.62 93 GLN A O 1
ATOM 768 N N . THR A 1 94 ? -16.732 -4.765 2.198 1.00 93.50 94 THR A N 1
ATOM 769 C CA . THR A 1 94 ? -16.739 -3.787 1.096 1.00 93.50 94 THR A CA 1
ATOM 770 C C . THR A 1 94 ? -16.911 -4.439 -0.279 1.00 93.50 94 THR A C 1
ATOM 772 O O . THR A 1 94 ? -17.148 -3.758 -1.273 1.00 93.50 94 THR A O 1
ATOM 775 N N . GLY A 1 95 ? -16.791 -5.768 -0.368 1.00 91.88 95 GLY A N 1
ATOM 776 C CA . GLY A 1 95 ? -16.826 -6.502 -1.631 1.00 91.88 95 GLY A CA 1
ATOM 777 C C . GLY A 1 95 ? -15.557 -6.352 -2.477 1.00 91.88 95 GLY A C 1
ATOM 778 O O . GLY A 1 95 ? -15.525 -6.878 -3.593 1.00 91.88 95 GLY A O 1
ATOM 779 N N . ALA A 1 96 ? -14.507 -5.705 -1.955 1.00 90.56 96 ALA A N 1
ATOM 780 C CA . ALA A 1 96 ? -13.233 -5.502 -2.643 1.00 90.56 96 ALA A CA 1
ATOM 781 C C . ALA A 1 96 ? -12.594 -6.824 -3.099 1.00 90.56 96 ALA A C 1
ATOM 783 O O . ALA A 1 96 ? -11.962 -6.868 -4.154 1.00 90.56 96 ALA A O 1
ATOM 784 N N . LEU A 1 97 ? -12.842 -7.922 -2.371 1.00 92.00 97 LEU A N 1
ATOM 785 C CA . LEU A 1 97 ? -12.359 -9.261 -2.726 1.00 92.00 97 LEU A CA 1
ATOM 786 C C . LEU A 1 97 ? -12.752 -9.700 -4.148 1.00 92.00 97 LEU A C 1
ATOM 788 O O . LEU A 1 97 ? -12.003 -10.427 -4.792 1.00 92.00 97 LEU A O 1
ATOM 792 N N . ARG A 1 98 ? -13.894 -9.234 -4.677 1.00 91.12 98 ARG A N 1
ATOM 793 C CA . ARG A 1 98 ? -14.360 -9.576 -6.037 1.00 91.12 98 ARG A CA 1
ATOM 794 C C . ARG A 1 98 ? -13.427 -9.070 -7.138 1.00 91.12 98 ARG A C 1
ATOM 796 O O . ARG A 1 98 ? -13.431 -9.619 -8.237 1.00 91.12 98 ARG A O 1
ATOM 803 N N . ASN A 1 99 ? -12.639 -8.039 -6.841 1.00 90.81 99 ASN A N 1
ATOM 804 C CA . ASN A 1 99 ? -11.711 -7.416 -7.777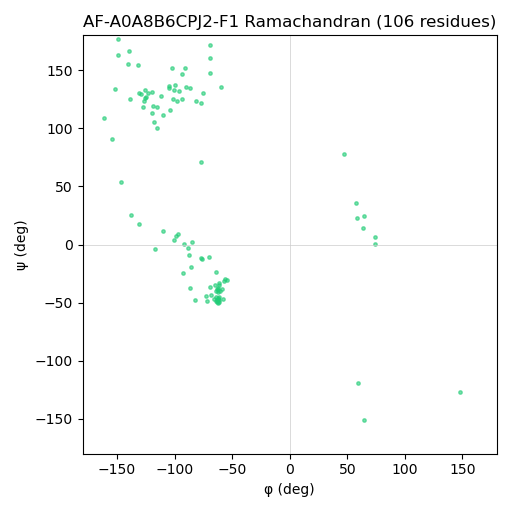 1.00 90.81 99 ASN A CA 1
ATOM 805 C C . ASN A 1 99 ? -10.275 -7.936 -7.616 1.00 90.81 99 ASN A C 1
ATOM 807 O O . ASN A 1 99 ? -9.372 -7.382 -8.235 1.00 90.81 99 ASN A O 1
ATOM 811 N N . ILE A 1 100 ? -10.051 -8.987 -6.821 1.00 94.69 100 ILE 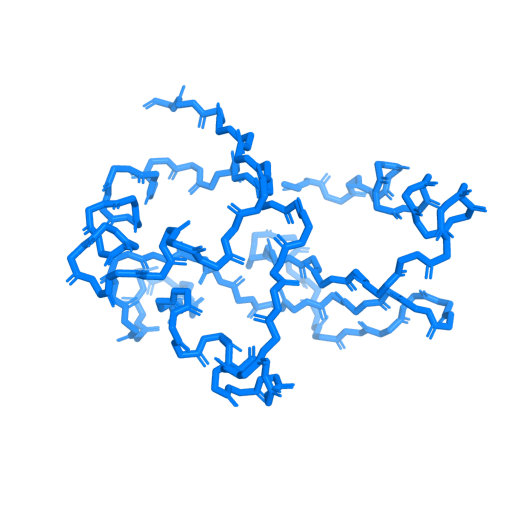A N 1
ATOM 812 C CA . ILE A 1 100 ? -8.728 -9.562 -6.551 1.00 94.69 100 ILE A CA 1
ATOM 813 C C . ILE A 1 100 ? -8.643 -10.952 -7.190 1.00 94.69 100 ILE A C 1
ATOM 815 O O . ILE A 1 100 ? -9.511 -11.793 -6.975 1.00 94.69 100 ILE A O 1
ATOM 819 N N . ASN A 1 101 ? -7.602 -11.207 -7.988 1.00 95.62 101 ASN A N 1
ATOM 820 C CA . ASN A 1 101 ? -7.387 -12.517 -8.619 1.00 95.62 101 ASN A CA 1
ATOM 821 C C . ASN A 1 101 ? -6.709 -13.520 -7.693 1.00 95.62 101 ASN A C 1
ATOM 823 O O . ASN A 1 101 ? -7.131 -14.670 -7.624 1.00 95.62 101 ASN A O 1
ATOM 827 N N . GLN A 1 102 ? -5.634 -13.096 -7.034 1.00 96.00 102 GLN A N 1
ATOM 828 C CA . GLN A 1 102 ? -4.849 -13.935 -6.139 1.00 96.00 102 GLN A CA 1
ATOM 829 C C . GLN A 1 102 ? -4.640 -13.200 -4.823 1.00 96.00 102 GLN A C 1
ATOM 831 O O . GLN A 1 102 ? -4.243 -12.035 -4.807 1.00 96.00 102 GLN A O 1
ATOM 836 N N . LEU A 1 103 ? -4.923 -13.898 -3.729 1.00 96.25 103 LEU A N 1
ATOM 837 C CA . LEU A 1 103 ? -4.764 -13.411 -2.369 1.00 96.25 103 LEU A CA 1
ATOM 838 C C . LEU A 1 103 ? -3.758 -14.315 -1.655 1.00 96.25 103 LEU A C 1
ATOM 840 O O . LEU A 1 103 ? -3.989 -15.514 -1.524 1.00 96.25 103 LEU A O 1
ATOM 844 N N . HIS A 1 104 ? -2.648 -13.734 -1.215 1.00 96.25 104 HIS A N 1
ATOM 845 C CA . HIS A 1 104 ? -1.606 -14.392 -0.437 1.00 96.25 104 HIS A CA 1
ATOM 846 C C . HIS A 1 104 ? -1.587 -13.729 0.935 1.00 96.25 104 HIS A C 1
ATOM 848 O O . HIS A 1 104 ? -1.352 -12.527 1.013 1.00 96.25 104 HIS A O 1
ATOM 854 N N . VAL A 1 105 ? -1.859 -14.485 1.995 1.00 95.81 105 VAL A N 1
ATOM 855 C CA . VAL A 1 105 ? -1.912 -13.957 3.363 1.00 95.81 105 VAL A CA 1
ATOM 856 C C . VAL A 1 105 ? -1.052 -14.831 4.259 1.00 95.81 105 VAL A C 1
ATOM 858 O O . VAL A 1 105 ? -1.216 -16.051 4.261 1.00 95.81 105 VAL A O 1
ATOM 861 N N . GLU A 1 106 ? -0.169 -14.200 5.017 1.00 95.56 106 GLU A N 1
ATOM 862 C CA . GLU A 1 106 ? 0.484 -14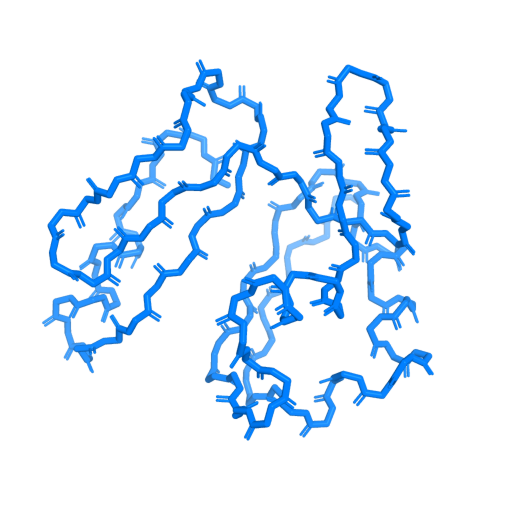.783 6.182 1.00 95.56 106 GLU A CA 1
ATOM 863 C C . GLU A 1 106 ? -0.264 -14.328 7.433 1.00 95.56 106 GLU A C 1
ATOM 865 O O . GLU A 1 106 ? -0.462 -13.133 7.625 1.00 95.56 106 GLU A O 1
ATOM 870 N N . PHE A 1 107 ? -0.743 -15.277 8.238 1.00 93.50 107 PHE A N 1
ATOM 871 C CA . PHE A 1 107 ? -1.421 -14.972 9.495 1.00 93.50 107 PHE A CA 1
ATOM 872 C C . PHE A 1 107 ? -0.437 -15.063 10.653 1.00 93.50 107 PHE A C 1
ATOM 874 O O . PHE A 1 107 ? 0.250 -16.077 10.792 1.00 93.50 107 PHE A O 1
ATOM 881 N N . HIS A 1 108 ? -0.465 -14.029 11.488 1.00 91.75 108 HIS A N 1
ATOM 882 C CA . HIS A 1 108 ? 0.271 -13.925 12.741 1.00 91.75 108 HIS A CA 1
ATOM 883 C C . HIS A 1 108 ? -0.623 -14.289 13.933 1.00 91.75 108 HIS A C 1
ATOM 885 O O . HIS A 1 108 ? -1.837 -13.965 13.890 1.00 91.75 108 HIS A O 1
#

Foldseek 3Di:
DQPDCPVVVCCCVPPVAQEEAEDLPNVDDWDADPDRYTYHNEAEALDADDDPPGGYHAPCVVCVVVVNNVAAAEEDADDGPQRVVSNVVSCVVVVVVVSYNYYHYDDD

Solvent-accessible surface area (backbone atoms only — not comparable to full-atom values): 6344 Å² total; per-residue (Å²): 106,81,89,62,55,65,67,61,53,46,45,33,73,75,69,68,38,79,42,80,46,63,43,49,82,71,77,56,76,67,47,72,56,81,93,43,33,36,41,37,55,32,31,71,22,50,50,68,50,70,60,89,91,37,47,27,29,25,70,65,57,50,26,54,77,68,72,37,74,91,51,73,42,65,71,48,79,44,62,58,85,71,28,54,66,49,25,51,52,39,35,57,75,72,49,53,55,81,38,46,73,38,81,46,75,57,87,112

Nearest PDB structures (foldseek):
  6mmx-assembly1_C  TM=3.719E-01  e=4.483E+00  Rattus norvegicus
  8igv-assembly1_F  TM=4.461E-01  e=5.810E+00  Enterococcus hirae ATCC 9790
  8igv-assembly1_D  TM=4.484E-01  e=6.199E+00  Enterococcus hirae ATCC 9790
  6o7v-assembly1_D  TM=3.965E-01  e=6.614E+00  Saccharomyces cerevisiae S288C